Protein AF-A0A836CGU6-F1 (afdb_monomer)

Solvent-accessible surface area (backbone atoms only — not comparable to full-atom values): 9705 Å² total; per-residue (Å²): 135,85,80,83,79,61,48,66,63,51,52,54,50,47,53,53,42,39,74,73,70,46,93,71,85,87,86,68,92,73,41,87,93,49,67,45,69,51,54,38,75,48,73,46,94,87,74,46,78,42,76,72,36,85,90,73,82,89,62,62,62,65,53,40,49,56,27,47,78,71,75,41,66,47,72,82,79,46,88,88,75,91,68,80,62,73,50,70,50,75,49,95,90,70,50,71,50,66,45,55,90,46,66,70,57,41,50,54,56,46,44,74,76,43,73,88,70,80,57,78,81,59,59,67,34,78,77,42,96,49,93,57,83,71,88,65,68,68,74,65,66,54,67,79,78,114

InterPro domains:
  IPR002937 Amine oxidase [PF01593] (11-130)
  IPR036188 FAD/NAD(P)-binding domain superfamily [G3DSA:3.50.50.60] (10-117)
  IPR036188 FAD/NAD(P)-binding domain superfamily [SSF51905] (11-118)

Secondary structure (DSSP, 8-state):
------HHHHHHHHHHHHHTT-------SS-GGGTTTTS-EEEETTTEEEE-S-S----HHHHHHHHHHTT--GGGT------SSS-EEE-TTS-EEE--S-HHHHHHHHHHHSTT---GGGHHHHSS-S-------HHHHGGG--

Mean predicted aligned error: 11.69 Å

pLDDT: mean 78.23, std 23.07, range [30.02, 98.25]

Nearest PDB structures (foldseek):
  4dgk-assembly1_A  TM=7.891E-01  e=1.483E-03  Pantoea ananatis

Organism: NCBI:txid303371

Structure (mmCIF, N/CA/C/O backbone):
data_AF-A0A836CGU6-F1
#
_entry.id   AF-A0A836CGU6-F1
#
loop_
_atom_site.group_PDB
_atom_site.id
_atom_site.type_symbol
_atom_site.label_atom_id
_atom_site.label_alt_id
_atom_site.label_comp_id
_atom_site.label_asym_id
_atom_site.label_entity_id
_atom_site.label_seq_id
_atom_site.pdbx_PDB_ins_code
_atom_site.Cartn_x
_atom_site.Cartn_y
_atom_site.Cartn_z
_atom_site.occupancy
_atom_site.B_iso_or_equiv
_atom_site.auth_seq_id
_atom_site.auth_comp_id
_atom_site.auth_asym_id
_atom_site.auth_atom_id
_atom_site.pdbx_PDB_model_num
ATOM 1 N N . MET A 1 1 ? 1.573 28.017 -5.755 1.00 33.31 1 MET A N 1
ATOM 2 C CA . MET A 1 1 ? 1.622 26.988 -6.822 1.00 33.31 1 MET A CA 1
ATOM 3 C C . MET A 1 1 ? 1.696 25.612 -6.161 1.00 33.31 1 MET A C 1
ATOM 5 O O . MET A 1 1 ? 2.774 25.134 -5.829 1.00 33.31 1 MET A O 1
ATOM 9 N N . THR A 1 2 ? 0.545 25.023 -5.838 1.00 31.80 2 THR A N 1
ATOM 10 C CA . THR A 1 2 ? 0.456 23.828 -4.982 1.00 31.80 2 THR A CA 1
ATOM 11 C C . THR A 1 2 ? 0.852 22.586 -5.778 1.00 31.80 2 THR A C 1
ATOM 13 O O . THR A 1 2 ? 0.063 22.047 -6.553 1.00 31.80 2 THR A O 1
ATOM 16 N N . ARG A 1 3 ? 2.107 22.146 -5.627 1.00 45.47 3 ARG A N 1
ATOM 17 C CA . ARG A 1 3 ? 2.628 20.907 -6.221 1.00 45.47 3 ARG A CA 1
ATOM 18 C C . ARG A 1 3 ? 1.881 19.696 -5.641 1.00 45.47 3 ARG A C 1
ATOM 20 O O . ARG A 1 3 ? 2.244 19.157 -4.595 1.00 45.47 3 ARG A O 1
ATOM 27 N N . ARG A 1 4 ? 0.825 19.246 -6.323 1.00 46.00 4 ARG A N 1
ATOM 28 C CA . ARG A 1 4 ? 0.205 17.934 -6.082 1.00 46.00 4 ARG A CA 1
ATOM 29 C C . ARG A 1 4 ? 1.155 16.842 -6.601 1.00 46.00 4 ARG A C 1
ATOM 31 O O . ARG A 1 4 ? 1.070 16.420 -7.747 1.00 46.00 4 ARG A O 1
ATOM 38 N N . ASN A 1 5 ? 2.117 16.441 -5.768 1.00 48.78 5 ASN A N 1
ATOM 39 C CA . ASN A 1 5 ? 3.130 15.431 -6.095 1.00 48.78 5 ASN A CA 1
ATOM 40 C C . ASN A 1 5 ? 2.582 14.005 -5.899 1.00 48.78 5 ASN A C 1
ATOM 42 O O . ASN A 1 5 ? 2.611 13.487 -4.784 1.00 48.78 5 ASN A O 1
ATOM 46 N N . ASN A 1 6 ? 2.119 13.378 -6.986 1.00 56.78 6 ASN A N 1
ATOM 47 C CA . ASN A 1 6 ? 1.765 11.953 -7.054 1.00 56.78 6 ASN A CA 1
ATOM 48 C C . ASN A 1 6 ? 2.872 11.177 -7.795 1.00 56.78 6 ASN A C 1
ATOM 50 O O . ASN A 1 6 ? 2.719 10.845 -8.971 1.00 56.78 6 ASN A O 1
ATOM 54 N N . GLN A 1 7 ? 4.014 10.943 -7.141 1.00 73.56 7 GLN A N 1
ATOM 55 C CA . GLN A 1 7 ? 5.210 10.386 -7.793 1.00 73.56 7 GLN A CA 1
ATOM 56 C C . GLN A 1 7 ? 5.036 8.954 -8.309 1.00 73.56 7 GLN A C 1
ATOM 58 O O . GLN A 1 7 ? 5.418 8.667 -9.440 1.00 73.56 7 GLN A O 1
ATOM 63 N N . LEU A 1 8 ? 4.378 8.087 -7.541 1.00 81.69 8 LEU A N 1
ATOM 64 C CA . LEU A 1 8 ? 4.168 6.692 -7.926 1.00 81.69 8 LEU A CA 1
ATOM 65 C C . LEU A 1 8 ? 3.398 6.558 -9.255 1.00 81.69 8 LEU A C 1
ATOM 67 O O . LEU A 1 8 ? 3.765 5.774 -10.124 1.00 81.69 8 LEU A O 1
ATOM 71 N N . LYS A 1 9 ? 2.384 7.411 -9.463 1.00 86.56 9 LYS A N 1
ATOM 72 C CA . LYS A 1 9 ? 1.631 7.470 -10.728 1.00 86.56 9 LYS A CA 1
ATOM 73 C C . LYS A 1 9 ? 2.526 7.864 -11.905 1.00 86.56 9 LYS A C 1
ATOM 75 O O . LYS A 1 9 ? 2.371 7.335 -12.999 1.00 86.56 9 LYS A O 1
ATOM 80 N N . ARG A 1 10 ? 3.471 8.785 -11.692 1.00 90.44 10 ARG A N 1
ATOM 81 C CA . ARG A 1 10 ? 4.409 9.230 -12.733 1.00 90.44 10 ARG A CA 1
ATOM 82 C C . ARG A 1 10 ? 5.395 8.130 -13.120 1.00 90.44 10 ARG A C 1
ATOM 84 O O . ARG A 1 10 ? 5.641 7.965 -14.309 1.00 90.44 10 ARG A O 1
ATOM 91 N N . LEU A 1 11 ? 5.901 7.367 -12.150 1.00 92.06 11 LEU A N 1
ATOM 92 C CA . LEU A 1 11 ? 6.769 6.213 -12.408 1.00 92.06 11 LEU A CA 1
ATOM 93 C C . LEU A 1 11 ? 6.035 5.116 -13.190 1.00 92.06 11 LEU A C 1
ATOM 95 O O . LEU A 1 11 ? 6.571 4.613 -14.173 1.00 92.06 11 LEU A O 1
ATOM 99 N N . ALA A 1 12 ? 4.782 4.817 -12.831 1.00 93.62 12 ALA A N 1
ATOM 100 C CA . ALA A 1 12 ? 3.956 3.865 -13.577 1.00 93.62 12 ALA A CA 1
ATOM 101 C C . ALA A 1 12 ? 3.746 4.296 -15.042 1.00 93.62 12 ALA A C 1
ATOM 103 O O . ALA A 1 12 ? 3.906 3.493 -15.961 1.00 93.62 12 ALA A O 1
ATOM 104 N N . VAL A 1 13 ? 3.443 5.579 -15.277 1.00 95.06 13 VAL A N 1
ATOM 105 C CA . VAL A 1 13 ? 3.309 6.134 -16.636 1.00 95.06 13 VAL A CA 1
ATOM 106 C C . VAL A 1 13 ? 4.631 6.057 -17.399 1.00 95.06 13 VAL A C 1
ATOM 108 O O . VAL A 1 13 ? 4.643 5.606 -18.540 1.00 95.06 13 VAL A O 1
ATOM 111 N N . ALA A 1 14 ? 5.743 6.455 -16.776 1.00 95.69 14 ALA A N 1
ATOM 112 C CA . ALA A 1 14 ? 7.070 6.392 -17.383 1.00 95.69 14 ALA A CA 1
ATOM 113 C C . ALA A 1 14 ? 7.432 4.962 -17.816 1.00 95.69 14 ALA A C 1
ATOM 115 O O . ALA A 1 14 ? 7.869 4.759 -18.946 1.00 95.69 14 ALA A O 1
ATOM 116 N N . ALA A 1 15 ? 7.178 3.972 -16.957 1.00 95.69 15 ALA A N 1
ATOM 117 C CA . ALA A 1 15 ? 7.431 2.567 -17.256 1.00 95.69 15 ALA A CA 1
ATOM 118 C C . ALA A 1 15 ? 6.568 2.054 -18.420 1.00 95.69 15 ALA A C 1
ATOM 120 O O . ALA A 1 15 ? 7.082 1.397 -19.325 1.00 95.69 15 ALA A O 1
ATOM 121 N N . ARG A 1 16 ? 5.271 2.392 -18.445 1.00 96.31 16 ARG A N 1
ATOM 122 C CA . ARG A 1 16 ? 4.369 2.004 -19.543 1.00 96.31 16 ARG A CA 1
ATOM 123 C C . ARG A 1 16 ? 4.767 2.657 -20.871 1.00 96.31 16 ARG A C 1
ATOM 125 O O . ARG A 1 16 ? 4.769 1.984 -21.896 1.00 96.31 16 ARG A O 1
ATOM 132 N N . LEU A 1 17 ? 5.159 3.932 -20.856 1.00 97.62 17 LEU A N 1
ATOM 133 C CA . LEU A 1 17 ? 5.668 4.627 -22.045 1.00 97.62 17 LEU A CA 1
ATOM 134 C C . LEU A 1 17 ? 6.969 4.001 -22.557 1.00 97.62 17 LEU A C 1
ATOM 136 O O . LEU A 1 17 ? 7.108 3.786 -23.760 1.00 97.62 17 LEU A O 1
ATOM 140 N N . ALA A 1 18 ? 7.895 3.667 -21.657 1.00 97.56 18 ALA A N 1
ATOM 141 C CA . ALA A 1 18 ? 9.131 2.982 -22.020 1.00 97.56 18 ALA A CA 1
ATOM 142 C C . ALA A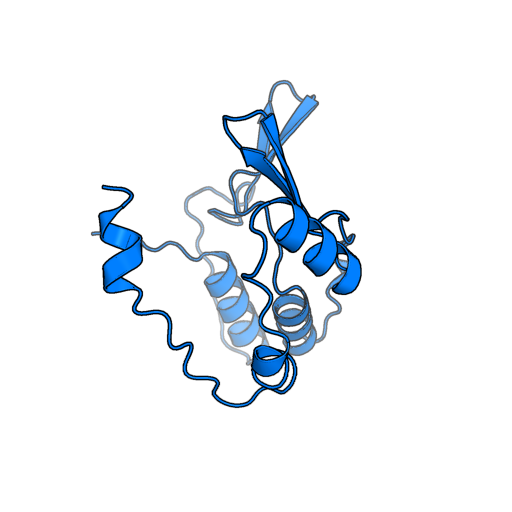 1 18 ? 8.848 1.604 -22.642 1.00 97.56 18 ALA A C 1
ATOM 144 O O . ALA A 1 18 ? 9.410 1.277 -23.685 1.00 97.56 18 ALA A O 1
ATOM 145 N N . LYS A 1 19 ? 7.910 0.829 -22.074 1.00 96.75 19 LYS A N 1
ATOM 146 C CA . LYS A 1 19 ? 7.463 -0.445 -22.662 1.00 96.75 19 LYS A CA 1
ATOM 147 C C . LYS A 1 19 ? 6.831 -0.269 -24.048 1.00 96.75 19 LYS A C 1
ATOM 149 O O . LYS A 1 19 ? 7.010 -1.130 -24.902 1.00 96.75 19 LYS A O 1
ATOM 154 N N . ALA A 1 20 ? 6.140 0.843 -24.292 1.00 97.12 20 ALA A N 1
ATOM 155 C CA . ALA A 1 20 ? 5.583 1.184 -25.602 1.00 97.12 20 ALA A CA 1
ATOM 156 C C . ALA A 1 20 ? 6.636 1.670 -26.627 1.00 97.12 20 ALA A C 1
ATOM 158 O O . ALA A 1 20 ? 6.273 2.074 -27.729 1.00 97.12 20 ALA A O 1
ATOM 159 N N . GLY A 1 21 ? 7.930 1.646 -26.286 1.00 97.75 21 GLY A N 1
ATOM 160 C CA . GLY A 1 21 ? 9.030 2.014 -27.183 1.00 97.75 21 GLY A CA 1
ATOM 161 C C . GLY A 1 21 ? 9.419 3.492 -27.141 1.00 97.75 21 GLY A C 1
ATOM 162 O O . GLY A 1 21 ? 10.282 3.921 -27.908 1.00 97.75 21 GLY A O 1
ATOM 163 N N . ALA A 1 22 ? 8.824 4.292 -26.251 1.00 98.25 22 ALA A N 1
ATOM 164 C CA . ALA A 1 22 ? 9.235 5.678 -26.082 1.00 98.25 22 ALA A CA 1
ATOM 165 C C . ALA A 1 22 ? 10.581 5.766 -25.348 1.00 98.25 22 ALA A C 1
ATOM 167 O O . ALA A 1 22 ? 10.835 5.062 -24.371 1.00 98.25 22 ALA A O 1
ATOM 168 N N . ARG A 1 23 ? 11.429 6.713 -25.760 1.00 98.06 23 ARG A N 1
ATOM 169 C CA . ARG A 1 23 ? 12.614 7.097 -24.987 1.00 98.06 23 ARG A CA 1
ATOM 170 C C . ARG A 1 23 ? 12.182 7.995 -23.830 1.00 98.06 23 ARG A C 1
ATOM 172 O O . ARG A 1 23 ? 11.806 9.145 -24.051 1.00 98.06 23 ARG A O 1
ATOM 179 N N . VAL A 1 24 ? 12.247 7.475 -22.608 1.00 97.69 24 VAL A N 1
ATOM 180 C CA . VAL A 1 24 ? 11.797 8.171 -21.395 1.00 97.69 24 VAL A CA 1
ATOM 181 C C . VAL A 1 24 ? 12.992 8.565 -20.533 1.00 97.69 24 VAL A C 1
ATOM 183 O O . VAL A 1 24 ? 13.855 7.740 -20.251 1.00 97.69 24 VAL A O 1
ATOM 186 N N . LEU A 1 25 ? 13.020 9.823 -20.091 1.00 95.56 25 LEU A N 1
ATOM 187 C CA . LEU A 1 25 ? 13.946 10.315 -19.074 1.00 95.56 25 LEU A CA 1
ATOM 188 C C . LEU A 1 25 ? 13.157 10.614 -17.796 1.00 95.56 25 LEU A C 1
ATOM 190 O O . LEU A 1 25 ? 12.238 11.435 -17.813 1.00 95.56 25 LEU A O 1
ATOM 194 N N . VAL A 1 26 ? 13.524 9.964 -16.694 1.00 91.75 26 VAL A N 1
ATOM 195 C CA . VAL A 1 26 ? 12.989 10.258 -15.360 1.00 91.75 26 VAL A CA 1
ATOM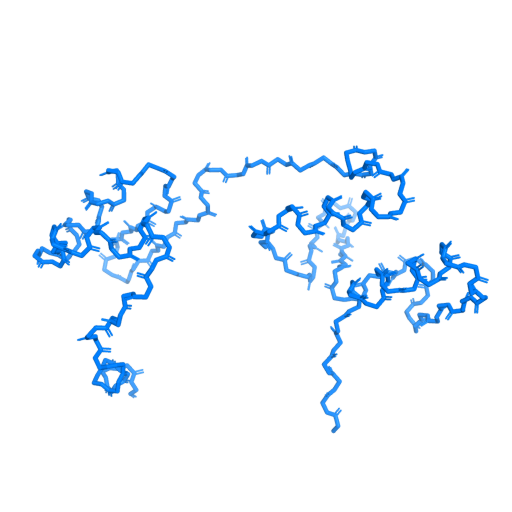 196 C C . VAL A 1 26 ? 14.014 11.110 -14.621 1.00 91.75 26 VAL A C 1
ATOM 198 O O . VAL A 1 26 ? 15.178 10.739 -14.542 1.00 91.75 26 VAL A O 1
ATOM 201 N N . VAL A 1 27 ? 13.583 12.260 -14.099 1.00 91.31 27 VAL A N 1
ATOM 202 C CA . VAL A 1 27 ? 14.438 13.175 -13.331 1.00 91.31 27 VAL A CA 1
ATOM 203 C C . VAL A 1 27 ? 13.885 13.289 -11.916 1.00 91.31 27 VAL A C 1
ATOM 205 O O . VAL A 1 27 ? 12.746 13.726 -11.731 1.00 91.31 27 VAL A O 1
ATOM 208 N N . GLU A 1 28 ? 14.701 12.915 -10.935 1.00 88.75 28 GLU A N 1
ATOM 209 C CA . GLU A 1 28 ? 14.410 13.035 -9.507 1.00 88.75 28 GLU A CA 1
ATOM 210 C C . GLU A 1 28 ? 15.303 14.116 -8.887 1.00 88.75 28 GLU A C 1
ATOM 212 O O . GLU A 1 28 ? 16.506 14.156 -9.127 1.00 88.75 28 GLU A O 1
ATOM 217 N N . LYS A 1 29 ? 14.714 15.016 -8.093 1.00 89.56 29 LYS A N 1
ATOM 218 C CA . LYS A 1 29 ? 15.443 16.109 -7.435 1.00 89.56 29 LYS A CA 1
ATOM 219 C C . LYS A 1 29 ? 16.261 15.602 -6.246 1.00 89.56 29 LYS A C 1
ATOM 221 O O . LYS A 1 29 ? 17.281 16.199 -5.922 1.00 89.56 29 LYS A O 1
ATOM 226 N N . ASN A 1 30 ? 15.769 14.574 -5.560 1.00 84.50 30 ASN A N 1
ATOM 227 C CA . ASN A 1 30 ? 16.343 14.116 -4.299 1.00 84.50 30 ASN A CA 1
ATOM 228 C C . ASN A 1 30 ? 17.528 13.139 -4.460 1.00 84.50 30 ASN A C 1
ATOM 230 O O . ASN A 1 30 ? 18.137 12.775 -3.461 1.00 84.50 30 ASN A O 1
ATOM 234 N N . GLY A 1 31 ? 17.894 12.776 -5.694 1.00 81.06 31 GLY A N 1
ATOM 235 C CA . GLY A 1 31 ? 18.984 11.841 -5.987 1.00 81.06 31 GLY A CA 1
ATOM 236 C C . GLY A 1 31 ? 18.509 10.402 -6.208 1.00 81.06 31 GLY A C 1
ATOM 237 O O . GLY A 1 31 ? 17.337 10.085 -6.014 1.00 81.06 31 GLY A O 1
ATOM 238 N N . GLU A 1 32 ? 19.426 9.540 -6.654 1.00 74.81 32 GLU A N 1
ATOM 239 C CA . GLU A 1 32 ? 19.134 8.138 -7.006 1.00 74.81 32 GLU A CA 1
ATOM 240 C C . GLU A 1 32 ? 18.805 7.265 -5.787 1.00 74.81 32 GLU A C 1
ATOM 242 O O . GLU A 1 32 ? 18.016 6.331 -5.897 1.00 74.81 32 GLU A O 1
ATOM 247 N N . GLU A 1 33 ? 19.354 7.597 -4.618 1.00 78.12 33 GLU A N 1
ATOM 248 C CA . GLU A 1 33 ? 19.102 6.869 -3.367 1.00 78.12 33 GLU A CA 1
ATOM 249 C C . GLU A 1 33 ? 17.755 7.239 -2.708 1.00 7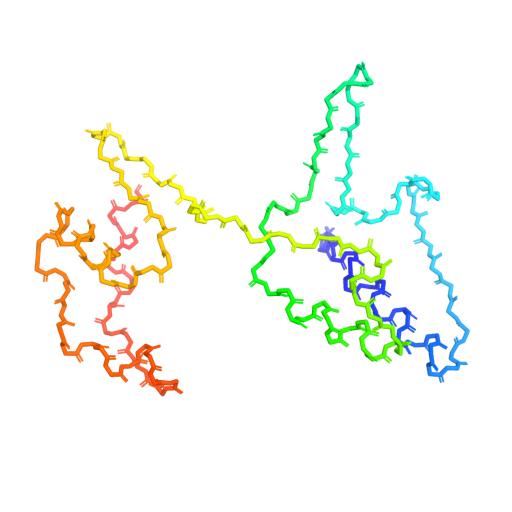8.12 33 GLU A C 1
ATOM 251 O O . GLU A 1 33 ? 17.326 6.556 -1.786 1.00 78.12 33 GLU A O 1
ATOM 256 N N . ASP A 1 34 ? 17.065 8.289 -3.182 1.00 81.69 34 ASP A N 1
ATOM 257 C CA . ASP A 1 34 ? 15.842 8.850 -2.568 1.00 81.69 34 ASP A CA 1
ATOM 258 C C . ASP A 1 34 ? 14.652 8.873 -3.557 1.00 81.69 34 ASP A C 1
ATOM 260 O O . ASP A 1 34 ? 13.843 9.810 -3.592 1.00 81.69 34 ASP A O 1
ATOM 264 N N . VAL A 1 35 ? 14.561 7.850 -4.415 1.00 84.25 35 VAL A N 1
ATOM 265 C CA . VAL A 1 35 ? 13.475 7.688 -5.400 1.00 84.25 35 VAL A CA 1
ATOM 266 C C . VAL A 1 35 ? 12.190 7.213 -4.715 1.00 84.25 35 VAL A C 1
ATOM 268 O O . VAL A 1 35 ? 12.208 6.315 -3.884 1.00 84.25 35 VAL A O 1
ATOM 271 N N . GLY A 1 36 ? 11.042 7.776 -5.108 1.00 81.44 36 GLY A N 1
ATOM 272 C CA . GLY A 1 36 ? 9.717 7.411 -4.571 1.00 81.44 36 GLY A CA 1
ATOM 273 C C . GLY A 1 36 ? 8.949 8.607 -4.002 1.00 81.44 36 GLY A C 1
ATOM 274 O O . GLY A 1 36 ? 7.710 8.607 -3.913 1.00 81.44 36 GLY A O 1
ATOM 275 N N . GLY A 1 37 ? 9.663 9.699 -3.721 1.00 85.19 37 GLY A N 1
ATOM 276 C CA . GLY A 1 37 ? 9.090 11.003 -3.424 1.00 85.19 37 GLY A CA 1
ATOM 277 C C . GLY A 1 37 ? 8.370 11.004 -2.092 1.00 85.19 37 GLY A C 1
ATOM 278 O O . GLY A 1 37 ? 8.998 11.134 -1.052 1.00 85.19 37 GLY A O 1
ATOM 279 N N . ARG A 1 38 ? 7.035 10.904 -2.127 1.00 84.38 38 ARG A N 1
ATOM 280 C CA . ARG A 1 38 ? 6.237 10.759 -0.899 1.00 84.38 38 ARG A CA 1
ATOM 281 C C . ARG A 1 38 ? 6.183 9.324 -0.401 1.00 84.38 38 ARG A C 1
ATOM 283 O O . ARG A 1 38 ? 5.910 9.139 0.767 1.00 84.38 38 ARG A O 1
ATOM 290 N N . VAL A 1 39 ? 6.377 8.330 -1.264 1.00 88.75 39 VAL A N 1
ATOM 291 C CA . VAL A 1 39 ? 6.472 6.927 -0.848 1.00 88.75 39 VAL A CA 1
ATOM 292 C C . VAL A 1 39 ? 7.950 6.667 -0.600 1.00 88.75 39 VAL A C 1
ATOM 294 O O . VAL A 1 39 ? 8.685 6.423 -1.549 1.00 88.75 39 VAL A O 1
ATOM 297 N N . ASN A 1 40 ? 8.393 6.885 0.633 1.00 88.38 40 ASN A N 1
ATOM 298 C CA . ASN A 1 40 ? 9.809 6.917 0.979 1.00 88.38 40 ASN A CA 1
ATOM 299 C C . ASN A 1 40 ? 10.008 6.613 2.468 1.00 88.38 40 ASN A C 1
ATOM 301 O O . ASN A 1 40 ? 9.074 6.793 3.251 1.00 88.38 40 ASN A O 1
ATOM 305 N N . GLU A 1 41 ? 11.222 6.258 2.869 1.00 89.44 41 GLU A N 1
ATOM 306 C CA . GLU A 1 41 ? 11.586 5.891 4.232 1.00 89.44 41 GLU A CA 1
ATOM 307 C C . GLU A 1 41 ? 12.668 6.803 4.831 1.00 89.44 41 GLU A C 1
ATOM 309 O O . GLU A 1 41 ? 13.405 7.514 4.146 1.00 89.44 41 GLU A O 1
ATOM 314 N N . ARG A 1 42 ? 12.752 6.813 6.161 1.00 88.75 42 ARG A N 1
ATOM 315 C CA . ARG A 1 42 ? 13.826 7.447 6.930 1.00 88.75 42 ARG A CA 1
ATOM 316 C C . ARG A 1 42 ? 14.339 6.460 7.964 1.00 88.75 42 ARG A C 1
ATOM 318 O O . ARG A 1 42 ? 13.549 5.883 8.711 1.00 88.75 42 ARG A O 1
ATOM 325 N N . ILE A 1 43 ? 15.657 6.300 8.022 1.00 91.44 43 ILE A N 1
ATOM 326 C CA . ILE A 1 43 ? 16.327 5.443 8.999 1.00 91.44 43 ILE A CA 1
ATOM 327 C C . ILE A 1 43 ? 16.939 6.334 10.081 1.00 91.44 43 ILE A C 1
ATOM 329 O O . ILE A 1 43 ? 17.786 7.177 9.791 1.00 91.44 43 ILE A O 1
ATOM 333 N N . LEU A 1 44 ? 16.503 6.149 11.326 1.00 93.38 44 LEU A N 1
ATOM 334 C CA . LEU A 1 44 ? 17.015 6.840 12.506 1.00 93.38 44 LEU A CA 1
ATOM 335 C C . LEU A 1 44 ? 17.883 5.884 13.330 1.00 93.38 44 LEU A C 1
ATOM 337 O O . LEU A 1 44 ? 17.491 4.743 13.601 1.00 93.38 44 LEU A O 1
ATOM 341 N N . ASP A 1 45 ? 19.073 6.351 13.708 1.00 93.25 45 ASP A N 1
ATOM 342 C CA . ASP A 1 45 ? 20.065 5.633 14.523 1.00 93.25 45 ASP A CA 1
ATOM 343 C C . ASP A 1 45 ? 20.439 4.231 14.003 1.00 93.25 45 ASP A C 1
ATOM 345 O O . ASP A 1 45 ? 20.885 3.368 14.760 1.00 93.25 45 ASP A O 1
ATOM 349 N N . GLY A 1 46 ? 20.213 3.968 12.710 1.00 91.69 46 GLY A N 1
ATOM 350 C CA . GLY A 1 46 ? 20.416 2.655 12.087 1.00 91.69 46 GLY A CA 1
ATOM 351 C C . GLY A 1 46 ? 19.483 1.547 12.596 1.00 91.69 46 GLY A C 1
ATOM 352 O O . GLY A 1 46 ? 19.717 0.381 12.292 1.00 91.69 46 GLY A O 1
ATOM 353 N N . ARG A 1 47 ? 18.455 1.878 13.392 1.00 94.31 47 ARG A N 1
ATOM 354 C CA . ARG A 1 47 ? 17.590 0.896 14.077 1.00 94.31 47 ARG A CA 1
ATOM 355 C C . ARG A 1 47 ? 16.111 1.091 13.804 1.00 94.31 47 ARG A C 1
ATOM 357 O O . ARG A 1 47 ? 15.375 0.112 13.729 1.00 94.31 47 ARG A O 1
ATOM 364 N N . TYR A 1 48 ? 15.674 2.336 13.672 1.00 95.12 48 TYR A N 1
ATOM 365 C CA . TYR A 1 48 ? 14.271 2.656 13.459 1.00 95.12 48 TYR A CA 1
ATOM 366 C C . TYR A 1 48 ? 14.064 3.074 12.018 1.00 95.12 48 TYR A C 1
ATOM 368 O O . TYR A 1 48 ? 14.758 3.956 11.519 1.00 95.12 48 TYR A O 1
ATOM 376 N N . ARG A 1 49 ? 13.098 2.445 11.357 1.00 92.81 49 ARG A N 1
ATOM 377 C CA . ARG A 1 49 ? 12.724 2.757 9.983 1.00 92.81 49 ARG A CA 1
ATOM 378 C C . ARG A 1 49 ? 11.311 3.314 9.979 1.00 92.81 49 ARG A C 1
ATOM 380 O O . ARG A 1 49 ? 10.391 2.656 10.460 1.00 92.81 49 ARG A O 1
ATOM 387 N N . PHE A 1 50 ? 11.163 4.522 9.456 1.00 92.31 50 PHE A N 1
ATOM 388 C CA . PHE A 1 50 ? 9.900 5.242 9.393 1.00 92.31 50 PHE A CA 1
ATOM 389 C C . PHE A 1 50 ? 9.511 5.471 7.941 1.00 92.31 50 PHE A C 1
ATOM 391 O O . PHE A 1 50 ? 10.244 6.118 7.197 1.00 92.31 50 PHE A O 1
ATOM 398 N N . GLU A 1 51 ? 8.336 4.990 7.556 1.00 90.88 51 GLU A N 1
ATOM 399 C CA . GLU A 1 51 ? 7.715 5.372 6.292 1.00 90.88 51 GLU A CA 1
ATOM 400 C C . GLU A 1 51 ? 7.228 6.825 6.393 1.00 90.88 51 GLU A C 1
ATOM 402 O O . GLU A 1 51 ? 6.589 7.224 7.366 1.00 90.88 51 GLU A O 1
ATOM 407 N N . THR A 1 52 ? 7.522 7.629 5.378 1.00 88.75 52 THR A N 1
ATOM 408 C CA . THR A 1 52 ? 7.087 9.036 5.262 1.00 88.75 52 THR A CA 1
ATOM 409 C C . THR A 1 52 ? 5.872 9.203 4.346 1.00 88.75 52 THR A C 1
ATOM 411 O O . THR A 1 52 ? 5.372 10.314 4.144 1.00 88.75 52 THR A O 1
ATOM 414 N N . GLY A 1 53 ? 5.413 8.087 3.780 1.00 87.00 53 GLY A N 1
ATOM 415 C CA . GLY A 1 53 ? 4.332 8.011 2.816 1.00 87.00 53 GLY A CA 1
ATOM 416 C C . GLY A 1 53 ? 3.017 7.479 3.368 1.00 87.00 53 GLY A C 1
ATOM 417 O O . GLY A 1 53 ? 2.788 7.483 4.576 1.00 87.00 53 GLY A O 1
ATOM 418 N N . PRO A 1 54 ? 2.110 7.048 2.474 1.00 88.31 54 PRO A N 1
ATOM 419 C CA . PRO A 1 54 ? 0.870 6.414 2.889 1.00 88.31 54 PRO A CA 1
ATOM 420 C C . PRO A 1 54 ? 1.164 5.109 3.638 1.00 88.31 54 PRO A C 1
ATOM 422 O O . PRO A 1 54 ? 1.944 4.283 3.172 1.00 88.31 54 PRO A O 1
ATOM 425 N N . SER A 1 55 ? 0.488 4.915 4.768 1.00 86.50 55 SER A N 1
ATOM 426 C CA . SER A 1 55 ? 0.596 3.713 5.602 1.00 86.50 55 SER A CA 1
ATOM 427 C C . SER A 1 55 ? -0.415 2.618 5.241 1.00 86.50 55 SER A C 1
ATOM 429 O O . SER A 1 55 ? -0.286 1.491 5.711 1.00 86.50 55 SER A O 1
ATOM 431 N N . LEU A 1 56 ? -1.415 2.928 4.403 1.00 88.19 56 LEU A N 1
ATOM 432 C CA . LEU A 1 56 ? -2.478 2.003 4.001 1.00 88.19 56 LEU A CA 1
ATOM 433 C C . LEU A 1 56 ? -2.423 1.699 2.501 1.00 88.19 56 LEU A C 1
ATOM 435 O O . LEU A 1 56 ? -2.506 2.599 1.662 1.00 88.19 56 LEU A O 1
ATOM 439 N N . LEU A 1 57 ? -2.360 0.409 2.171 1.0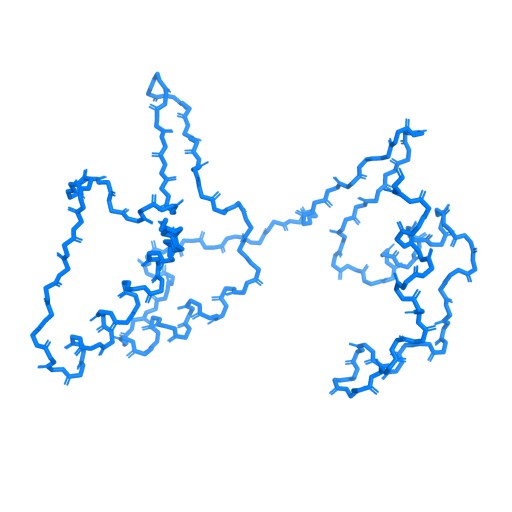0 90.12 57 LEU A N 1
ATOM 440 C CA . LEU A 1 57 ? -2.480 -0.109 0.810 1.00 90.12 57 LEU A CA 1
ATOM 441 C C . LEU A 1 57 ? -3.887 -0.686 0.603 1.00 90.12 57 LEU A C 1
ATOM 443 O O . LEU A 1 57 ? -4.120 -1.866 0.842 1.00 90.12 57 LEU A O 1
ATOM 447 N N . LEU A 1 58 ? -4.825 0.157 0.165 1.00 88.44 58 LEU A N 1
ATOM 448 C CA . LEU A 1 58 ? -6.241 -0.223 0.033 1.00 88.44 58 LEU A CA 1
ATOM 449 C C . LEU A 1 58 ? -6.545 -1.045 -1.228 1.00 88.44 58 LEU A C 1
ATOM 451 O O . LEU A 1 58 ? -7.410 -1.910 -1.206 1.00 88.44 58 LEU A O 1
ATOM 455 N N . LEU A 1 59 ? -5.842 -0.770 -2.331 1.00 90.69 59 LEU A N 1
ATOM 456 C CA . LEU A 1 59 ? -6.115 -1.360 -3.646 1.00 90.69 59 LEU A CA 1
ATOM 457 C C . LEU A 1 59 ? -4.858 -2.044 -4.211 1.00 90.69 59 LEU A C 1
ATOM 459 O O . LEU A 1 59 ? -4.247 -1.523 -5.149 1.00 90.69 59 LEU A O 1
ATOM 463 N N . PRO A 1 60 ? -4.429 -3.193 -3.652 1.00 92.00 60 PRO A N 1
ATOM 464 C CA . PRO A 1 60 ? -3.240 -3.901 -4.130 1.00 92.00 60 PRO A CA 1
ATOM 465 C C . PRO A 1 60 ? -3.377 -4.374 -5.586 1.00 92.00 60 PRO A C 1
ATOM 467 O O . PRO A 1 60 ? -2.380 -4.445 -6.305 1.00 92.00 60 PRO A O 1
ATOM 470 N N . ASP A 1 61 ? -4.596 -4.636 -6.065 1.00 92.81 61 ASP A N 1
ATOM 471 C CA . ASP A 1 61 ? -4.826 -5.103 -7.437 1.00 92.81 61 ASP A CA 1
ATOM 472 C C . ASP A 1 61 ? -4.460 -4.073 -8.505 1.00 92.81 61 ASP A C 1
ATOM 474 O O . ASP A 1 61 ? -3.941 -4.455 -9.554 1.00 92.81 61 ASP A O 1
ATOM 478 N N . ALA A 1 62 ? -4.600 -2.777 -8.215 1.00 92.31 62 ALA A N 1
ATOM 479 C CA . ALA A 1 62 ? -4.161 -1.717 -9.123 1.00 92.31 62 ALA A CA 1
ATOM 480 C C . ALA A 1 62 ? -2.634 -1.748 -9.351 1.00 92.31 62 ALA A C 1
ATOM 482 O O . ALA A 1 62 ? -2.139 -1.463 -10.447 1.00 92.31 62 ALA A O 1
ATOM 483 N N . PHE A 1 63 ? -1.866 -2.142 -8.329 1.00 92.88 63 PHE A N 1
ATOM 484 C CA . PHE A 1 63 ? -0.425 -2.354 -8.461 1.00 92.88 63 PHE A CA 1
ATOM 485 C C . PHE A 1 63 ? -0.135 -3.619 -9.262 1.00 92.88 63 PHE A C 1
ATOM 487 O O . PHE A 1 63 ? 0.671 -3.575 -10.188 1.00 92.88 63 PHE A O 1
ATOM 494 N N . ARG A 1 64 ? -0.829 -4.727 -8.971 1.00 95.31 64 ARG A N 1
ATOM 495 C CA . ARG A 1 64 ? -0.673 -5.981 -9.727 1.00 95.31 64 ARG A CA 1
ATOM 496 C C . ARG A 1 64 ? -0.968 -5.787 -11.210 1.00 95.31 64 ARG A C 1
ATOM 498 O O . ARG A 1 64 ? -0.243 -6.311 -12.043 1.00 95.31 64 ARG A O 1
ATOM 505 N N . GLU A 1 65 ? -2.013 -5.040 -11.551 1.00 95.12 65 GLU A N 1
ATOM 506 C CA . GLU A 1 65 ? -2.343 -4.673 -12.932 1.00 95.12 65 GLU A CA 1
ATOM 507 C C . GLU A 1 65 ? -1.218 -3.868 -13.586 1.00 95.12 65 GLU A C 1
ATOM 509 O O . GLU A 1 65 ? -0.758 -4.219 -14.667 1.00 95.12 65 GLU A O 1
ATOM 514 N N . THR A 1 66 ? -0.696 -2.853 -12.892 1.00 94.19 66 THR A N 1
ATOM 515 C CA . THR A 1 66 ? 0.422 -2.047 -13.402 1.00 94.19 66 THR A CA 1
ATOM 516 C C . THR A 1 66 ? 1.656 -2.903 -13.708 1.00 94.19 66 THR A C 1
ATOM 518 O O . THR A 1 66 ? 2.289 -2.708 -14.742 1.00 94.19 66 THR A O 1
ATOM 521 N N . PHE A 1 67 ? 2.003 -3.865 -12.848 1.00 96.31 67 PHE A N 1
ATOM 522 C CA . PHE A 1 67 ? 3.133 -4.773 -13.086 1.00 96.31 67 PHE A CA 1
ATOM 523 C C . PHE A 1 67 ? 2.847 -5.772 -14.216 1.00 96.31 67 PHE A C 1
ATOM 525 O O . PHE A 1 67 ? 3.707 -5.972 -15.079 1.00 96.31 67 PHE A O 1
ATOM 532 N N . ARG A 1 68 ? 1.624 -6.316 -14.291 1.00 96.75 68 ARG A N 1
ATOM 533 C CA . ARG A 1 68 ? 1.182 -7.181 -15.399 1.00 96.75 68 ARG A CA 1
ATOM 534 C C . ARG A 1 68 ? 1.275 -6.473 -16.746 1.00 96.75 68 ARG A C 1
ATOM 536 O O . ARG A 1 68 ? 1.816 -7.042 -17.693 1.00 96.75 68 ARG A O 1
ATOM 543 N N . ASP A 1 69 ? 0.871 -5.207 -16.819 1.00 95.81 69 ASP A N 1
ATOM 544 C CA . ASP A 1 69 ? 1.026 -4.384 -18.022 1.00 95.81 69 ASP A CA 1
ATOM 545 C C . ASP A 1 69 ? 2.478 -4.222 -18.437 1.00 95.81 69 ASP A C 1
ATOM 547 O O . ASP A 1 69 ? 2.751 -4.011 -19.614 1.00 95.81 69 ASP A O 1
ATOM 551 N N . LEU A 1 70 ? 3.423 -4.343 -17.505 1.00 96.44 70 LEU A N 1
ATOM 552 C CA . LEU A 1 70 ? 4.860 -4.318 -17.760 1.00 96.44 70 LEU A CA 1
ATOM 553 C C . LEU A 1 70 ? 5.442 -5.713 -18.036 1.00 96.44 70 LEU A C 1
ATOM 555 O O . LEU A 1 70 ? 6.612 -5.821 -18.385 1.00 96.44 70 LEU A O 1
ATOM 559 N N . GLY A 1 71 ? 4.620 -6.767 -18.014 1.00 96.69 71 GLY A N 1
ATOM 560 C CA . GLY A 1 71 ? 5.041 -8.157 -18.212 1.00 96.69 71 GLY A CA 1
ATOM 561 C C . GLY A 1 71 ? 5.787 -8.730 -17.007 1.00 96.69 71 GLY A C 1
ATOM 562 O O . GLY A 1 71 ? 6.691 -9.541 -17.182 1.00 96.69 71 GLY A O 1
ATOM 563 N N . ARG A 1 72 ? 5.468 -8.256 -15.800 1.00 96.75 72 ARG A N 1
ATOM 564 C CA . ARG A 1 72 ? 6.114 -8.643 -14.543 1.00 96.75 72 ARG A CA 1
ATOM 565 C C . ARG A 1 72 ? 5.068 -9.044 -13.508 1.00 96.75 72 ARG A C 1
ATOM 567 O O . ARG A 1 72 ? 3.927 -8.590 -13.588 1.00 96.75 72 ARG A O 1
ATOM 574 N N . ASP A 1 73 ? 5.468 -9.840 -12.523 1.00 96.44 73 ASP A N 1
ATOM 575 C CA . ASP A 1 73 ? 4.655 -10.059 -11.330 1.00 96.44 73 ASP A CA 1
ATOM 576 C C . ASP A 1 73 ? 5.054 -9.060 -10.235 1.00 96.44 73 ASP A C 1
ATOM 578 O O . ASP A 1 73 ? 6.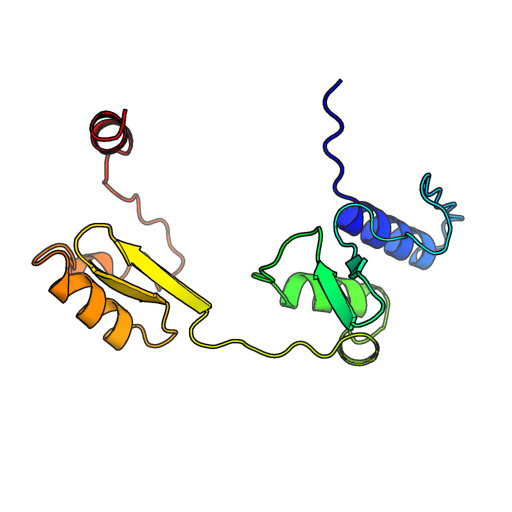225 -8.715 -10.087 1.00 96.44 73 ASP A O 1
ATOM 582 N N . LEU A 1 74 ? 4.079 -8.574 -9.467 1.00 95.75 74 LEU A N 1
ATOM 583 C CA . LEU A 1 74 ? 4.330 -7.715 -8.311 1.00 95.75 74 LEU A CA 1
ATOM 584 C C . LEU A 1 74 ? 5.046 -8.486 -7.188 1.00 95.75 74 LEU A C 1
ATOM 586 O O . LEU A 1 74 ? 5.859 -7.898 -6.471 1.00 95.75 74 LEU A O 1
ATOM 590 N N . SER A 1 75 ? 4.777 -9.789 -7.044 1.00 95.62 75 SER A N 1
ATOM 591 C CA . SER A 1 75 ? 5.384 -10.631 -6.006 1.00 95.62 75 SER A CA 1
ATOM 592 C C . SER A 1 75 ? 6.891 -10.805 -6.169 1.00 95.62 75 SER A C 1
ATOM 594 O O . SER A 1 75 ? 7.568 -11.102 -5.189 1.00 95.62 75 SER A O 1
ATOM 596 N N . ASP A 1 76 ? 7.423 -10.577 -7.373 1.00 96.19 76 ASP A N 1
ATOM 597 C CA . ASP A 1 76 ? 8.866 -10.613 -7.639 1.00 96.19 76 ASP A CA 1
ATOM 598 C C . ASP A 1 76 ? 9.618 -9.464 -6.943 1.00 96.19 76 ASP A C 1
ATOM 600 O O . ASP A 1 76 ? 10.839 -9.511 -6.811 1.00 96.19 76 ASP A O 1
ATOM 604 N N . PHE A 1 77 ? 8.903 -8.414 -6.520 1.00 94.31 77 PHE A N 1
ATOM 605 C CA . PHE A 1 77 ? 9.491 -7.186 -5.980 1.00 94.31 77 PHE A CA 1
ATOM 606 C C . PHE A 1 77 ? 9.075 -6.902 -4.543 1.00 94.31 77 PHE A C 1
ATOM 608 O O . PHE A 1 77 ? 9.861 -6.344 -3.780 1.00 94.31 77 PHE A O 1
ATOM 615 N N . VAL A 1 78 ? 7.836 -7.235 -4.169 1.00 92.94 78 VAL A N 1
ATOM 616 C CA . VAL A 1 78 ? 7.296 -6.915 -2.844 1.00 92.94 78 VAL A CA 1
ATOM 617 C C . VAL A 1 78 ? 6.475 -8.065 -2.273 1.00 92.94 78 VAL A C 1
ATOM 619 O O . VAL A 1 78 ? 5.656 -8.680 -2.953 1.00 92.94 78 VAL A O 1
ATOM 622 N N . ASN A 1 79 ? 6.648 -8.311 -0.974 1.00 93.00 79 ASN A N 1
ATOM 623 C CA . ASN A 1 79 ? 5.822 -9.247 -0.220 1.00 93.00 79 ASN A CA 1
ATOM 624 C C . ASN A 1 79 ? 4.688 -8.490 0.483 1.00 93.00 79 ASN A C 1
ATOM 626 O O . ASN A 1 79 ? 4.896 -7.890 1.539 1.00 93.00 79 ASN A O 1
ATOM 630 N N . ILE A 1 80 ? 3.491 -8.516 -0.103 1.00 92.88 80 ILE A N 1
ATOM 631 C CA . ILE A 1 80 ? 2.305 -7.886 0.485 1.00 92.88 80 ILE A CA 1
ATOM 632 C C . ILE A 1 80 ? 1.652 -8.867 1.452 1.00 92.88 80 ILE A C 1
ATOM 634 O O . ILE A 1 80 ? 1.153 -9.918 1.050 1.00 92.88 80 ILE A O 1
ATOM 638 N N . ARG A 1 81 ? 1.604 -8.487 2.729 1.00 91.31 81 ARG A N 1
ATOM 639 C CA . ARG A 1 81 ? 0.908 -9.239 3.773 1.00 91.31 81 ARG A CA 1
ATOM 640 C C . ARG A 1 81 ? -0.363 -8.514 4.175 1.00 91.31 81 ARG A C 1
ATOM 642 O O . ARG A 1 81 ? -0.343 -7.310 4.419 1.00 91.31 81 ARG A O 1
ATOM 649 N N . ARG A 1 82 ? -1.461 -9.261 4.266 1.00 89.31 82 ARG A N 1
ATOM 650 C CA . ARG A 1 82 ? -2.713 -8.742 4.811 1.00 89.31 82 ARG A CA 1
ATOM 651 C C . ARG A 1 82 ? -2.553 -8.539 6.318 1.00 89.31 82 ARG A C 1
ATOM 653 O O . ARG A 1 82 ? -2.103 -9.447 7.012 1.00 89.31 82 ARG A O 1
ATOM 660 N N . VAL A 1 83 ? -2.925 -7.358 6.798 1.00 89.94 83 VAL A N 1
ATOM 661 C CA . VAL A 1 83 ? -2.959 -7.023 8.226 1.00 89.94 83 VAL A CA 1
ATOM 662 C C . VAL A 1 83 ? -4.413 -7.058 8.676 1.00 89.94 83 VAL A C 1
ATOM 664 O O . VAL A 1 83 ? -5.255 -6.423 8.047 1.00 89.94 83 VAL A O 1
ATOM 667 N N . MET A 1 84 ? -4.693 -7.823 9.732 1.00 89.00 84 MET A N 1
ATOM 668 C CA . MET A 1 84 ? -6.006 -7.902 10.370 1.00 89.00 84 MET A CA 1
ATOM 669 C C . MET A 1 84 ? -5.847 -7.789 11.893 1.00 89.00 84 MET A C 1
ATOM 671 O O . MET A 1 84 ? -4.956 -8.447 12.440 1.00 89.00 84 MET A O 1
ATOM 675 N N . PRO A 1 85 ? -6.690 -6.995 12.582 1.00 90.06 85 PRO A N 1
ATOM 676 C CA . PRO A 1 85 ? -7.706 -6.086 12.027 1.00 90.06 85 PRO A CA 1
ATOM 677 C C . PRO A 1 85 ? -7.091 -4.924 11.230 1.00 90.06 85 PRO A C 1
ATOM 679 O O . PRO A 1 85 ? -5.916 -4.609 11.412 1.00 90.06 85 PRO A O 1
ATOM 682 N N . ALA A 1 86 ? -7.866 -4.297 10.338 1.00 88.19 86 ALA A N 1
ATOM 683 C CA . ALA A 1 86 ? -7.343 -3.233 9.472 1.00 88.19 86 ALA A CA 1
ATOM 684 C C . ALA A 1 86 ? -6.886 -2.013 10.291 1.00 88.19 86 ALA A C 1
ATOM 686 O O . ALA A 1 86 ? -5.802 -1.477 10.069 1.00 88.19 86 ALA A O 1
ATOM 687 N N . TYR A 1 87 ? -7.705 -1.600 11.259 1.00 90.75 87 TYR A N 1
ATOM 688 C CA . TYR A 1 87 ? -7.348 -0.670 12.327 1.00 90.75 87 TYR A CA 1
ATOM 689 C C . TYR A 1 87 ? -8.367 -0.768 13.467 1.00 90.75 87 TYR A C 1
ATOM 691 O O . TYR A 1 87 ? -9.419 -1.394 13.334 1.00 90.75 87 TYR A O 1
ATOM 699 N N . LYS A 1 88 ? -8.045 -0.138 14.598 1.00 94.81 88 LYS A N 1
ATOM 700 C CA . LYS A 1 88 ? -8.944 0.008 15.741 1.00 94.81 88 LYS A CA 1
ATOM 701 C C . LYS A 1 88 ? -9.140 1.491 16.040 1.00 94.81 88 LYS A C 1
ATOM 703 O O . LYS A 1 88 ? -8.162 2.222 16.176 1.00 94.81 88 LYS A O 1
ATOM 708 N N . VAL A 1 89 ? -10.394 1.917 16.113 1.00 94.31 89 VAL A N 1
ATOM 709 C CA . VAL A 1 89 ? -10.804 3.273 16.487 1.00 94.31 89 VAL A CA 1
ATOM 710 C C . VAL A 1 89 ? -11.075 3.284 17.982 1.00 94.31 89 VAL A C 1
ATOM 712 O O . VAL A 1 89 ? -11.768 2.399 18.475 1.00 94.31 89 VAL A O 1
ATOM 715 N N . TYR A 1 90 ? -10.527 4.267 18.688 1.00 95.00 90 TYR A N 1
ATOM 716 C CA . TYR A 1 90 ? -10.787 4.505 20.105 1.00 95.00 90 TYR A CA 1
ATOM 717 C C . TYR A 1 90 ? -11.530 5.831 20.246 1.00 95.00 90 TYR A C 1
ATOM 719 O O . TYR A 1 90 ? -11.114 6.823 19.643 1.00 95.00 90 TYR A O 1
ATOM 727 N N . PHE A 1 91 ? -12.605 5.830 21.026 1.00 93.75 91 PHE A N 1
ATOM 728 C CA . PHE A 1 91 ? -13.385 7.018 21.356 1.00 93.75 91 PHE A CA 1
ATOM 729 C C . PHE A 1 91 ? -12.962 7.575 22.721 1.00 93.75 91 PHE A C 1
ATOM 731 O O . PHE A 1 91 ? -12.243 6.925 23.486 1.00 93.75 91 PHE A O 1
ATOM 738 N N . ASP A 1 92 ? -13.359 8.811 23.004 1.00 95.56 92 ASP A N 1
ATOM 739 C CA . ASP A 1 92 ? -13.000 9.541 24.224 1.00 95.56 92 ASP A CA 1
ATOM 740 C C . ASP A 1 92 ? -13.641 8.955 25.492 1.00 95.56 92 ASP A C 1
ATOM 742 O O . ASP A 1 92 ? -13.035 8.995 26.562 1.00 95.56 92 ASP A O 1
ATOM 746 N N . ASP A 1 93 ? -14.817 8.347 25.359 1.00 93.31 93 ASP A N 1
ATOM 747 C CA . ASP A 1 93 ? -15.523 7.607 26.409 1.00 93.31 93 ASP A CA 1
ATOM 748 C C . ASP A 1 93 ? -14.906 6.229 26.734 1.00 93.31 93 ASP A C 1
ATOM 750 O O . ASP A 1 93 ? -15.377 5.520 27.625 1.00 93.31 93 ASP A O 1
ATOM 754 N N . GLY A 1 94 ? -13.830 5.851 26.035 1.00 92.81 94 GLY A N 1
ATOM 755 C CA . GLY A 1 94 ? -13.126 4.583 26.206 1.00 92.81 94 GLY A CA 1
ATOM 756 C C . GLY A 1 94 ? -13.709 3.418 25.403 1.00 92.81 94 GLY A C 1
ATOM 757 O O . GLY A 1 94 ? -13.135 2.324 25.431 1.00 92.81 94 GLY A O 1
ATOM 758 N N . THR A 1 95 ? -14.799 3.622 24.659 1.00 92.50 95 THR A N 1
ATOM 759 C CA . THR A 1 95 ? -15.303 2.627 23.707 1.00 92.50 95 THR A CA 1
ATOM 760 C C . THR A 1 95 ? -14.374 2.506 22.496 1.00 92.50 95 THR A C 1
ATOM 762 O O . THR A 1 95 ? -13.492 3.337 22.246 1.00 92.50 95 THR A O 1
ATOM 765 N N . SER A 1 96 ? -14.509 1.415 21.739 1.00 94.19 96 SER A N 1
ATOM 766 C CA . SER A 1 96 ? -13.672 1.194 20.560 1.00 94.19 96 SER A CA 1
ATOM 767 C C . SER A 1 96 ? -14.339 0.305 19.521 1.00 94.19 96 SER A C 1
ATOM 769 O O . SER A 1 96 ? -15.033 -0.639 19.887 1.00 94.19 96 SER A O 1
ATOM 771 N N . VAL A 1 97 ? -14.041 0.561 18.247 1.00 94.69 97 VAL A N 1
ATOM 772 C CA . VAL A 1 97 ? -14.440 -0.276 17.104 1.00 94.69 97 VAL A CA 1
ATOM 773 C C . VAL A 1 97 ? -13.200 -0.878 16.472 1.00 94.69 97 VAL A C 1
ATOM 775 O O . VAL A 1 97 ? -12.244 -0.174 16.145 1.00 94.69 97 VAL A O 1
ATOM 778 N N . VAL A 1 98 ? -13.217 -2.183 16.262 1.00 95.38 98 VAL A N 1
ATOM 779 C CA . VAL A 1 98 ? -12.216 -2.925 15.505 1.00 95.38 98 VAL A CA 1
ATOM 780 C C . VAL A 1 98 ? -12.744 -3.120 14.093 1.00 95.38 98 VAL A C 1
ATOM 782 O O . VAL A 1 98 ? -13.737 -3.819 13.913 1.00 95.38 98 VAL A O 1
ATOM 785 N N . LEU A 1 99 ? -12.065 -2.563 13.085 1.00 91.50 99 LEU A N 1
ATOM 786 C CA . LEU A 1 99 ? -12.402 -2.856 11.693 1.00 91.50 99 LEU A CA 1
ATOM 787 C C . LEU A 1 99 ? -11.991 -4.290 11.340 1.00 91.50 99 LEU A C 1
ATOM 789 O O . LEU A 1 99 ? -10.839 -4.572 10.985 1.00 91.50 99 LEU A O 1
ATOM 793 N N . SER A 1 100 ? -12.970 -5.176 11.486 1.00 88.69 100 SER A N 1
ATOM 794 C CA . SER A 1 100 ? -12.937 -6.585 11.123 1.00 88.69 100 SER A CA 1
ATOM 795 C C . SER A 1 100 ? -13.316 -6.776 9.653 1.00 88.69 100 SER A C 1
ATOM 797 O O . SER A 1 100 ? -13.937 -5.911 9.036 1.00 88.69 100 SER A O 1
ATOM 799 N N . ASP A 1 101 ? -12.933 -7.912 9.079 1.00 86.56 101 ASP A N 1
ATOM 800 C CA . ASP A 1 101 ? -13.413 -8.359 7.769 1.00 86.56 101 ASP A CA 1
ATOM 801 C C . ASP A 1 101 ? -14.632 -9.284 7.866 1.00 86.56 101 ASP A C 1
ATOM 803 O O . ASP A 1 101 ? -15.198 -9.657 6.840 1.00 86.56 101 ASP A O 1
ATOM 807 N N . ASP A 1 102 ? -15.061 -9.616 9.084 1.00 90.62 102 ASP A N 1
ATOM 808 C CA . ASP A 1 102 ? -16.331 -10.278 9.349 1.00 90.62 102 ASP A CA 1
ATOM 809 C C . ASP A 1 102 ? -17.445 -9.226 9.446 1.00 90.62 102 ASP A C 1
ATOM 811 O O . ASP A 1 102 ? -17.532 -8.464 10.411 1.00 90.62 102 ASP A O 1
ATOM 815 N N . ALA A 1 103 ? -18.319 -9.202 8.439 1.00 89.56 103 ALA A N 1
ATOM 816 C CA . ALA A 1 103 ? -19.466 -8.302 8.394 1.00 89.56 103 ALA A CA 1
ATOM 817 C C . ALA A 1 103 ? -20.420 -8.499 9.583 1.00 89.56 103 ALA A C 1
ATOM 819 O O . ALA A 1 103 ? -20.933 -7.520 10.116 1.00 89.56 103 ALA A O 1
ATOM 820 N N . ALA A 1 104 ? -20.622 -9.738 10.044 1.00 91.31 104 ALA A N 1
ATOM 821 C CA . ALA A 1 104 ? -21.472 -10.004 11.200 1.00 91.31 104 ALA A CA 1
ATOM 822 C C . ALA A 1 104 ? -20.821 -9.501 12.494 1.00 91.31 104 ALA A C 1
ATOM 824 O O . ALA A 1 104 ? -21.517 -9.083 13.417 1.00 91.31 104 ALA A O 1
ATOM 825 N N . ASP A 1 105 ? -19.491 -9.537 12.578 1.00 91.25 105 ASP A N 1
ATOM 826 C CA . ASP A 1 105 ? -18.757 -8.933 13.687 1.00 91.25 105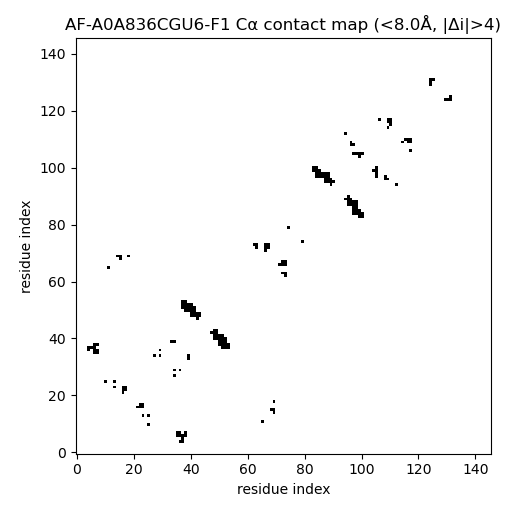 ASP A CA 1
ATOM 827 C C . ASP A 1 105 ? -18.846 -7.411 13.680 1.00 91.25 105 ASP A C 1
ATOM 829 O O . ASP A 1 105 ? -19.154 -6.815 14.709 1.00 91.25 105 ASP A O 1
ATOM 833 N N . MET A 1 106 ? -18.675 -6.791 12.513 1.00 92.12 106 MET A N 1
ATOM 834 C CA . MET A 1 106 ? -18.873 -5.353 12.346 1.00 92.12 106 MET A CA 1
ATOM 835 C C . MET A 1 106 ? -20.292 -4.924 12.732 1.00 92.12 106 MET A C 1
ATOM 837 O O . MET A 1 106 ? -20.445 -3.957 13.472 1.00 92.12 106 MET A O 1
ATOM 841 N N . GLU A 1 107 ? -21.321 -5.659 12.300 1.00 90.00 107 GLU A N 1
ATOM 842 C CA . GLU A 1 107 ? -22.720 -5.401 12.670 1.00 90.00 107 GLU A CA 1
ATOM 843 C C . GLU A 1 107 ? -22.921 -5.445 14.191 1.00 90.00 107 GLU A C 1
ATOM 845 O O . GLU A 1 107 ? -23.500 -4.521 14.759 1.00 90.00 107 GLU A O 1
ATOM 850 N N . ARG A 1 108 ? -22.384 -6.469 14.873 1.00 91.25 108 ARG A N 1
ATOM 851 C CA . ARG A 1 108 ? -22.458 -6.569 16.342 1.00 91.25 108 ARG A CA 1
ATOM 852 C C . ARG A 1 108 ? -21.762 -5.403 17.040 1.00 91.25 108 ARG A C 1
ATOM 854 O O . ARG A 1 108 ? -22.281 -4.900 18.032 1.00 91.25 108 ARG A O 1
ATOM 861 N N . GLN A 1 109 ? -20.588 -5.000 16.554 1.00 92.62 109 GLN A N 1
ATOM 862 C CA . GLN A 1 109 ? -19.831 -3.890 17.132 1.00 92.62 109 GLN A CA 1
ATOM 863 C C . GLN A 1 109 ? -20.552 -2.549 16.949 1.00 92.62 109 GLN A C 1
ATOM 865 O O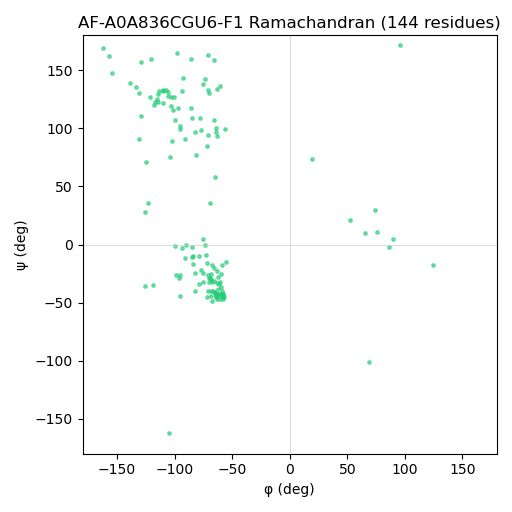 . GLN A 1 109 ? -20.565 -1.743 17.875 1.00 92.62 109 GLN A O 1
ATOM 870 N N . ILE A 1 110 ? -21.164 -2.319 15.784 1.00 90.31 110 ILE A N 1
ATOM 871 C CA . ILE A 1 110 ? -21.920 -1.093 15.494 1.00 90.31 110 ILE A CA 1
ATOM 872 C C . ILE A 1 110 ? -23.185 -1.028 16.355 1.00 90.31 110 ILE A C 1
ATOM 874 O O . ILE A 1 110 ? -23.393 -0.022 17.024 1.00 90.31 110 ILE A O 1
ATOM 878 N N . GLU A 1 111 ? -23.976 -2.104 16.419 1.00 89.44 111 GLU A N 1
ATOM 879 C CA . GLU A 1 111 ? -25.210 -2.151 17.223 1.00 89.44 111 GLU A CA 1
ATOM 880 C C . GLU A 1 111 ? -24.939 -1.932 18.723 1.00 89.44 111 GLU A C 1
ATOM 882 O O . GLU A 1 111 ? -25.750 -1.340 19.430 1.00 89.44 111 GLU A O 1
ATOM 887 N N . ALA A 1 112 ? -23.779 -2.375 19.219 1.00 88.38 112 ALA A N 1
ATOM 888 C CA . ALA A 1 112 ? -23.377 -2.152 20.607 1.00 88.38 112 ALA A CA 1
ATOM 889 C C . ALA A 1 112 ? -23.063 -0.678 20.930 1.00 88.38 112 ALA A C 1
ATOM 891 O O . ALA A 1 112 ? -23.145 -0.289 22.095 1.00 88.38 112 ALA A O 1
ATOM 892 N N . ILE A 1 113 ? -22.680 0.121 19.930 1.00 86.88 113 ILE A N 1
ATOM 893 C CA . ILE A 1 113 ? -22.312 1.537 20.090 1.00 86.88 113 ILE A CA 1
ATOM 894 C C . ILE A 1 113 ? -23.501 2.441 19.793 1.00 86.88 113 ILE A C 1
ATOM 896 O O . ILE A 1 113 ? -23.763 3.379 20.543 1.00 86.88 113 ILE A O 1
ATOM 900 N N . GLU A 1 114 ? -24.230 2.151 18.719 1.00 84.25 114 GLU A N 1
ATOM 901 C CA . GLU A 1 114 ? -25.411 2.903 18.323 1.00 84.25 114 GLU A CA 1
ATOM 902 C C . GLU A 1 114 ? -26.585 1.955 18.041 1.00 84.25 114 GLU A C 1
ATOM 904 O O . GLU A 1 114 ? -26.764 1.488 16.911 1.00 84.25 114 GLU A O 1
ATOM 909 N N . PRO A 1 115 ? -27.403 1.668 19.070 1.00 77.00 115 PRO A N 1
ATOM 910 C CA . PRO A 1 115 ? -28.567 0.811 18.920 1.00 77.00 115 PRO A CA 1
ATOM 911 C C . PRO A 1 115 ? -29.551 1.397 17.898 1.00 77.00 115 PRO A C 1
ATOM 913 O O . PRO A 1 115 ? -29.858 2.589 17.953 1.00 77.00 115 PRO A O 1
ATOM 916 N N . ALA A 1 116 ? -30.091 0.553 17.015 1.00 65.50 116 ALA A N 1
ATOM 917 C CA . ALA A 1 116 ? -31.080 0.888 15.977 1.00 65.50 116 ALA A CA 1
ATOM 918 C C . ALA A 1 116 ? -30.592 1.631 14.710 1.00 65.50 116 ALA A C 1
ATOM 920 O O . ALA A 1 116 ? -31.432 2.030 13.901 1.00 65.50 116 ALA A O 1
ATOM 921 N N . GLN A 1 117 ? -29.280 1.769 14.468 1.00 56.75 117 GLN A N 1
ATOM 922 C CA . GLN A 1 117 ? -28.774 2.253 13.167 1.00 56.75 117 GLN A CA 1
ATOM 923 C C . GLN A 1 117 ? -28.630 1.170 12.091 1.00 56.75 117 GLN A C 1
ATOM 925 O O . GLN A 1 117 ? -28.545 1.495 10.904 1.00 56.75 117 GLN A O 1
ATOM 930 N N . VAL A 1 118 ? -28.622 -0.114 12.461 1.00 54.06 118 VAL A N 1
ATOM 931 C CA . VAL A 1 118 ? -28.524 -1.204 11.484 1.00 54.06 118 VAL A CA 1
ATOM 932 C C . VAL A 1 118 ? -29.909 -1.475 10.890 1.00 54.06 118 VAL A C 1
ATOM 934 O O . VAL A 1 118 ? -30.594 -2.433 11.248 1.00 54.06 118 VAL A O 1
ATOM 937 N N . ASP A 1 119 ? -30.346 -0.613 9.969 1.00 50.78 119 ASP A N 1
ATOM 938 C CA . ASP A 1 119 ? -31.511 -0.912 9.143 1.00 50.78 119 ASP A CA 1
ATOM 939 C C . ASP A 1 119 ? -31.189 -2.102 8.231 1.00 50.78 119 ASP A C 1
ATOM 941 O O . ASP A 1 119 ? -30.445 -2.015 7.249 1.00 50.78 119 ASP A O 1
ATOM 945 N N . VAL A 1 120 ? -31.782 -3.245 8.563 1.00 49.94 120 VAL A N 1
ATOM 946 C CA . VAL A 1 120 ? -31.677 -4.498 7.810 1.00 49.94 120 VAL A CA 1
ATOM 947 C C . VAL A 1 120 ? -32.185 -4.333 6.365 1.00 49.94 120 VAL A C 1
ATOM 949 O O . VAL A 1 120 ? -31.840 -5.144 5.502 1.00 49.94 120 VAL A O 1
ATOM 952 N N . ALA A 1 121 ? -32.959 -3.281 6.062 1.00 43.44 121 ALA A N 1
ATOM 953 C CA . ALA A 1 121 ? -33.436 -2.963 4.717 1.00 43.44 121 ALA A CA 1
ATOM 954 C C . ALA A 1 121 ? -32.368 -2.323 3.804 1.00 43.44 121 ALA A C 1
ATOM 956 O O . ALA A 1 121 ? -32.453 -2.477 2.584 1.00 43.44 121 ALA A O 1
ATOM 957 N N . GLY A 1 122 ? -31.309 -1.706 4.349 1.00 42.97 122 GLY A N 1
ATOM 958 C CA . GLY A 1 122 ? -30.198 -1.132 3.568 1.00 42.97 122 GLY A CA 1
ATOM 959 C C . GLY A 1 122 ? -29.251 -2.173 2.945 1.00 42.97 122 GLY A C 1
ATOM 960 O O . GLY A 1 122 ? -28.412 -1.849 2.100 1.00 42.97 122 GLY A O 1
ATOM 961 N N . ARG A 1 123 ? -29.403 -3.452 3.321 1.00 49.25 123 ARG A N 1
ATOM 962 C CA . ARG A 1 123 ? -28.487 -4.555 2.977 1.00 49.25 123 ARG A CA 1
ATOM 963 C C . ARG A 1 123 ? -28.389 -4.860 1.476 1.00 49.25 123 ARG A C 1
ATOM 965 O O . ARG A 1 123 ? -27.372 -5.397 1.046 1.00 49.25 123 ARG A O 1
ATOM 972 N N . ARG A 1 124 ? -29.391 -4.488 0.668 1.00 36.34 124 ARG A N 1
ATOM 973 C CA . ARG A 1 124 ? -29.385 -4.712 -0.795 1.00 36.34 124 ARG A CA 1
ATOM 974 C C . ARG A 1 124 ? -28.648 -3.649 -1.612 1.00 36.34 124 ARG A C 1
ATOM 976 O O . ARG A 1 124 ? -28.454 -3.865 -2.796 1.00 36.34 124 ARG A O 1
ATOM 983 N N . GLY A 1 125 ? -28.252 -2.522 -1.020 1.00 33.66 125 GLY A N 1
ATOM 984 C CA . GLY A 1 125 ? -27.645 -1.419 -1.778 1.00 33.66 125 GLY A CA 1
ATOM 985 C C . GLY A 1 125 ? -26.114 -1.390 -1.784 1.00 33.66 125 GLY A C 1
ATOM 986 O O . GLY A 1 125 ? -25.504 -0.880 -2.715 1.00 33.66 125 GLY A O 1
ATOM 987 N N . ILE A 1 126 ? -25.477 -1.905 -0.726 1.00 42.12 126 ILE A N 1
ATOM 988 C CA . ILE A 1 126 ? -24.015 -1.803 -0.542 1.00 42.12 126 ILE A CA 1
ATOM 989 C C . ILE A 1 126 ? -23.286 -3.084 -0.975 1.00 42.12 126 ILE A C 1
ATOM 991 O O . ILE A 1 126 ? -22.115 -3.030 -1.346 1.00 42.12 126 ILE A O 1
ATOM 995 N N . THR A 1 127 ? -23.962 -4.235 -0.940 1.00 42.03 127 THR A N 1
ATOM 996 C CA . THR A 1 127 ? -23.366 -5.536 -1.298 1.00 42.03 127 THR A CA 1
ATOM 997 C C . THR A 1 127 ? -23.622 -5.943 -2.749 1.00 42.03 127 THR A C 1
ATOM 999 O O . THR A 1 127 ? -22.782 -6.618 -3.343 1.00 42.03 127 THR A O 1
ATOM 1002 N N . ASP A 1 128 ? -24.707 -5.451 -3.346 1.00 31.72 128 ASP A N 1
ATOM 1003 C CA . ASP A 1 128 ? -24.974 -5.516 -4.778 1.00 31.72 128 ASP A CA 1
ATOM 1004 C C . ASP A 1 128 ? -24.642 -4.134 -5.342 1.00 31.72 128 ASP A C 1
ATOM 1006 O O . ASP A 1 128 ? -25.249 -3.159 -4.921 1.00 31.72 128 ASP A O 1
ATOM 1010 N N . GLY A 1 129 ? -23.646 -4.009 -6.223 1.00 34.75 129 GLY A N 1
ATOM 1011 C CA . GLY A 1 129 ? -23.13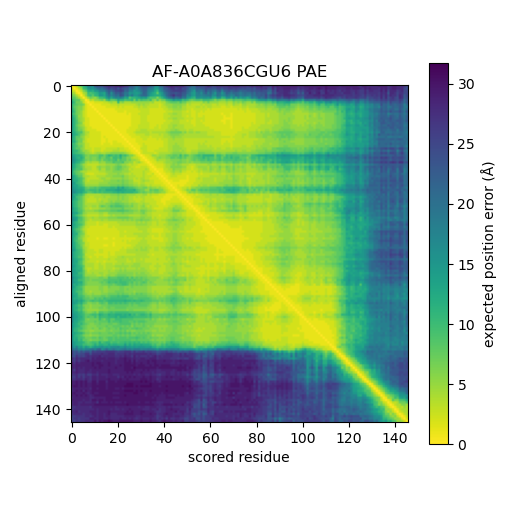5 -2.727 -6.738 1.00 34.75 129 GLY A CA 1
ATOM 1012 C C . GLY A 1 129 ? -24.121 -1.904 -7.585 1.00 34.75 129 GLY A C 1
ATOM 1013 O O . GLY A 1 129 ? -23.814 -1.587 -8.732 1.00 34.75 129 GLY A O 1
ATOM 1014 N N . ALA A 1 130 ? -25.278 -1.546 -7.037 1.00 33.78 130 ALA A N 1
ATOM 1015 C CA . ALA A 1 130 ? -26.320 -0.750 -7.655 1.00 33.78 130 ALA A CA 1
ATOM 1016 C C . ALA A 1 130 ? -26.711 0.400 -6.717 1.00 33.78 130 ALA A C 1
ATOM 1018 O O . ALA A 1 130 ? -27.293 0.177 -5.660 1.00 33.78 130 ALA A O 1
ATOM 1019 N N . ASP A 1 131 ? -26.356 1.618 -7.133 1.00 36.94 131 ASP A N 1
ATOM 1020 C CA . ASP A 1 131 ? -27.033 2.892 -6.869 1.00 36.94 131 ASP A CA 1
ATOM 1021 C C . ASP A 1 131 ? -28.003 2.904 -5.675 1.00 36.94 131 ASP A C 1
ATOM 1023 O O . ASP A 1 131 ? -29.223 2.953 -5.831 1.00 36.94 131 ASP A O 1
ATOM 1027 N N . ALA A 1 132 ? -27.457 2.899 -4.461 1.00 36.31 132 ALA A N 1
ATOM 1028 C CA . ALA A 1 132 ? -28.210 3.268 -3.276 1.00 36.31 132 ALA A CA 1
ATOM 1029 C C . ALA A 1 132 ? -27.952 4.748 -2.992 1.00 36.31 132 ALA A C 1
ATOM 1031 O O . ALA A 1 132 ? -26.899 5.124 -2.472 1.00 36.31 132 ALA A O 1
ATOM 1032 N N . GLU A 1 133 ? -28.918 5.598 -3.350 1.00 36.09 133 GLU A N 1
ATOM 1033 C CA . GLU A 1 133 ? -29.024 6.939 -2.784 1.00 36.09 133 GLU A CA 1
ATOM 1034 C C . GLU A 1 133 ? -29.116 6.793 -1.262 1.00 36.09 133 GLU A C 1
ATOM 1036 O O . GLU A 1 133 ? -30.153 6.455 -0.693 1.00 36.09 133 GLU A O 1
ATOM 1041 N N . CYS A 1 134 ? -27.978 6.988 -0.602 1.00 32.91 134 CYS A N 1
ATOM 1042 C CA . CYS A 1 134 ? -27.895 7.075 0.841 1.00 32.91 134 CYS A CA 1
ATOM 1043 C C . CYS A 1 134 ? -28.683 8.321 1.258 1.00 32.91 134 CYS A C 1
ATOM 1045 O O . CYS A 1 134 ? -28.196 9.444 1.129 1.00 32.91 134 CYS A O 1
ATOM 1047 N N . GLY A 1 135 ? -29.922 8.122 1.713 1.00 33.97 135 GLY A N 1
ATOM 1048 C CA . GLY A 1 135 ? -30.831 9.154 2.219 1.00 33.97 135 GLY A CA 1
ATOM 1049 C C . GLY A 1 135 ? -30.395 9.767 3.552 1.00 33.97 135 GLY A C 1
ATOM 1050 O O . GLY A 1 135 ? -31.238 10.086 4.384 1.00 33.97 135 GLY A O 1
ATOM 1051 N N . VAL A 1 136 ? -29.091 9.925 3.771 1.00 40.56 136 VAL A N 1
ATOM 1052 C CA . VAL A 1 136 ? -28.539 10.696 4.882 1.00 40.56 136 VAL A CA 1
ATOM 1053 C C . VAL A 1 136 ? -28.168 12.057 4.307 1.00 40.56 136 VAL A C 1
ATOM 1055 O O . VAL A 1 136 ? -27.203 12.172 3.548 1.00 40.56 136 VAL A O 1
ATOM 1058 N N . ASP A 1 137 ? -28.939 13.099 4.631 1.00 34.38 137 ASP A N 1
ATOM 1059 C CA . ASP A 1 137 ? -28.554 14.466 4.280 1.00 34.38 137 ASP A CA 1
ATOM 1060 C C . ASP A 1 137 ? -27.264 14.818 5.036 1.00 34.38 137 ASP A C 1
ATOM 1062 O O . ASP A 1 137 ? -27.264 15.219 6.203 1.00 34.38 137 ASP A O 1
ATOM 1066 N N . ALA A 1 138 ? -26.132 14.661 4.348 1.00 36.69 138 ALA A N 1
ATOM 1067 C CA . ALA A 1 138 ? -24.802 14.966 4.857 1.00 36.69 138 ALA A CA 1
ATOM 1068 C C . ALA A 1 138 ? -24.672 16.419 5.360 1.00 36.69 138 ALA A C 1
ATOM 1070 O O . ALA A 1 138 ? -23.726 16.737 6.083 1.00 36.69 138 ALA A O 1
ATOM 1071 N N . ARG A 1 139 ? -25.610 17.315 5.016 1.00 32.28 139 ARG A N 1
ATOM 1072 C CA . ARG A 1 139 ? -25.624 18.703 5.492 1.00 32.28 139 ARG A CA 1
ATOM 1073 C C . ARG A 1 139 ? -26.092 18.851 6.939 1.00 32.28 139 ARG A C 1
ATOM 1075 O O . ARG A 1 139 ? -25.692 19.832 7.566 1.00 32.28 139 ARG A O 1
ATOM 1082 N N . GLU A 1 140 ? -26.879 17.924 7.489 1.00 33.78 140 GLU A N 1
ATOM 1083 C CA . GLU A 1 140 ? -27.303 18.002 8.897 1.00 33.78 140 GLU A CA 1
ATOM 1084 C C . GLU A 1 140 ? -26.243 17.460 9.862 1.00 33.78 140 GLU A C 1
ATOM 1086 O O . GLU A 1 140 ? -25.962 18.094 10.879 1.00 33.78 140 GLU A O 1
ATOM 1091 N N . HIS A 1 141 ? -25.563 16.361 9.522 1.00 34.44 141 HIS A N 1
ATOM 1092 C CA . HIS A 1 141 ? -24.561 15.756 10.412 1.00 34.44 141 HIS A CA 1
ATOM 1093 C C . HIS A 1 141 ? -23.278 16.590 10.572 1.00 34.44 141 HIS A C 1
ATOM 1095 O O . HIS A 1 141 ? -22.658 16.562 11.636 1.00 34.44 141 HIS A O 1
ATOM 1101 N N . ILE A 1 142 ? -22.896 17.385 9.564 1.00 39.41 142 ILE A N 1
ATOM 1102 C CA . ILE A 1 142 ? -21.689 18.232 9.623 1.00 39.41 142 ILE A CA 1
ATOM 1103 C C . ILE A 1 142 ? -21.863 19.418 10.589 1.00 39.41 142 ILE A C 1
ATOM 1105 O O . ILE A 1 142 ? -20.885 19.870 11.178 1.00 39.41 142 ILE A O 1
ATOM 1109 N N . LYS A 1 143 ? -23.094 19.890 10.835 1.00 30.28 143 LYS A N 1
ATOM 1110 C CA . LYS A 1 143 ? -23.342 21.007 11.767 1.00 30.28 143 LYS A CA 1
ATOM 1111 C C . LYS A 1 143 ? -23.158 20.645 13.240 1.00 30.28 143 LYS A C 1
ATOM 1113 O O . LYS A 1 143 ? -23.060 21.546 14.062 1.00 30.28 143 LYS A O 1
ATOM 1118 N N . ARG A 1 144 ? -23.123 19.355 13.585 1.00 30.02 144 ARG A N 1
ATOM 1119 C CA . ARG A 1 144 ? -22.946 18.894 14.972 1.00 30.02 144 ARG A CA 1
ATOM 1120 C C . ARG A 1 144 ? -21.473 18.803 15.397 1.00 30.02 144 ARG A C 1
ATOM 1122 O O . ARG A 1 144 ? -21.205 18.639 16.581 1.00 30.02 144 ARG A O 1
ATOM 1129 N N . TRP A 1 145 ? -20.543 18.923 14.448 1.00 32.66 145 TRP A N 1
ATOM 1130 C CA . TRP A 1 145 ? -19.097 18.767 14.654 1.00 32.66 145 TRP A CA 1
ATOM 1131 C C . TRP A 1 145 ? -18.279 19.983 14.165 1.00 32.66 145 TRP A C 1
ATOM 1133 O O . TRP A 1 145 ? -17.113 19.840 13.791 1.00 32.66 145 TRP A O 1
ATOM 1143 N N . GLN A 1 146 ? -18.887 21.174 14.167 1.00 31.83 146 GLN A N 1
ATOM 1144 C CA . GLN A 1 146 ? -18.220 22.482 14.077 1.00 31.83 146 GLN A CA 1
ATOM 1145 C C . GLN A 1 146 ? -18.562 23.310 15.312 1.00 31.83 146 GLN A C 1
ATOM 1147 O O . GLN A 1 146 ? -17.683 24.093 15.732 1.00 31.83 146 GLN A O 1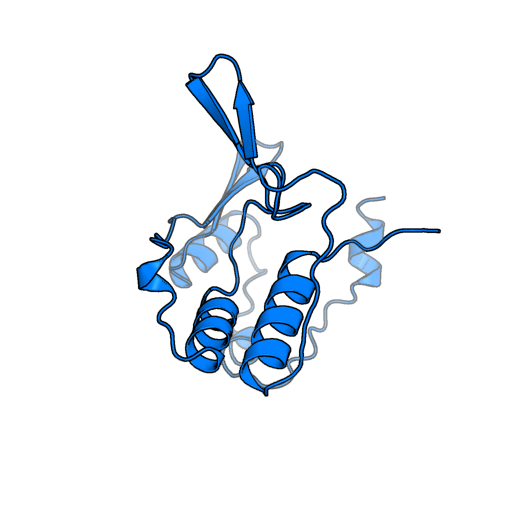
#

Foldseek 3Di:
DDPPDPQVVVVLVQLLCVLVVDDGDDDDPVDPVAHPVQQGWDQDPVPDIDGNHDPDDPCVVVVQVSQVSNVHGPVVPDDDDDDPPPDKDADPVGQIDGNGPPPVNNVVSVCVVPPPPPPVVCVCDPVPPDDDPPPDPPVVVVVVVD

Sequence (146 aa):
MTRRNNQLKRLAVAARLAKAGARVLVVEKNGEEDVGGRVNERILDGRYRFETGPSLLLLPDAFRETFRDLGRDLSDFVNIRRVMPAYKVYFDDGTSVVLSDDAADMERQIEAIEPAQVDVAGRRGITDGADAECGVDAREHIKRWQ

Radius of gyration: 21.63 Å; Cα contacts (8 Å, |Δi|>4): 104; chains: 1; bounding box: 54×38×54 Å